Protein AF-A0A2W5T7C5-F1 (afdb_monomer)

Sequence (151 aa):
MKRMLFAAASLALSFVACKPATDLNTTCTLVKRNPDGGSPLAILERDVRNMSGQNKDFIAVGSVQCEDLICVRDANFQSDAGLDDPATGYCSRQCAQGSSCPSYDEKLDKGATALSCRPLLLSAETLAALSDEFPGVRDPYFCARSTDGGM

Solvent-accessible surface area (backbone atoms only — not comparable to full-atom values): 9065 Å² total; per-residue (Å²): 137,90,83,82,87,83,79,82,79,78,79,76,78,74,78,74,75,71,75,70,93,45,52,38,70,38,73,25,54,30,31,39,83,32,94,86,72,58,76,67,37,74,36,35,34,56,76,51,29,49,100,87,69,45,46,46,56,44,80,18,68,85,24,82,66,20,73,98,32,35,20,33,28,50,48,84,64,85,76,91,72,53,58,86,34,72,24,66,29,22,12,20,46,78,43,56,84,86,43,84,38,80,33,64,53,70,73,47,54,44,77,86,61,18,37,34,36,39,73,54,81,66,53,72,66,55,50,51,54,44,29,75,76,38,87,79,53,82,63,61,27,26,35,36,56,58,85,74,65,76,131

Mean predicted aligned error: 10.61 Å

InterPro domains:
  IPR061379 Adventurous gliding motility lipoprotein CglC [NF033754] (4-145)

Nearest PDB structures (foldseek):
  7we6-assembly1_L  TM=1.619E-01  e=4.977E+00  Pseudomonas aeruginosa

Radius of gyration: 21.0 Å; Cα contacts (8 Å, |Δi|>4): 267; chains: 1; bounding box: 28×64×77 Å

Foldseek 3Di:
DDDDDDDDPPPPPPCPPPPPQFQFLPKWFAWDQDPVRDDTHFDFLLRQADPVRFGAWDWHDDTPSGVVFIFIAHRPDDDPDDRGDGDMGGTKDADDPPDARCHPPNVCCDDQSNWDFDAGPDDPVRQVVCCVVDVPRDGRTMGGGDPPPDD

Secondary structure (DSSP, 8-state):
-----------------------TT-EEE-EE--TTSSSPEEPBHHHHB-TTS-B--EEES--GGGTTSEEEE-TT------TTSBPEEEEE-B--TT-B---SSTTTTSGGG-EEEEE----HHHHHHHHHHSTT--SSEEEEE-S----

Structure (mmCIF, N/CA/C/O backbone):
data_AF-A0A2W5T7C5-F1
#
_entry.id   AF-A0A2W5T7C5-F1
#
loop_
_atom_site.group_PDB
_atom_site.id
_atom_site.type_symbol
_atom_site.label_atom_id
_atom_site.label_alt_id
_atom_site.label_comp_id
_atom_site.label_asym_id
_atom_site.label_entity_id
_atom_site.label_seq_id
_atom_site.pdbx_PDB_ins_code
_atom_site.Cartn_x
_atom_site.Cartn_y
_atom_site.Cartn_z
_atom_site.occupancy
_atom_site.B_iso_or_equiv
_atom_site.auth_seq_id
_atom_site.auth_comp_id
_atom_site.auth_asym_id
_atom_site.auth_atom_id
_atom_site.pdbx_PDB_model_num
ATOM 1 N N . MET A 1 1 ? -13.012 -44.468 57.867 1.00 38.25 1 MET A N 1
ATOM 2 C CA . MET A 1 1 ? -12.052 -44.679 56.758 1.00 38.25 1 MET A CA 1
ATOM 3 C C . MET A 1 1 ? -12.296 -43.610 55.704 1.00 38.25 1 MET A C 1
ATOM 5 O O . MET A 1 1 ? -13.429 -43.202 55.510 1.00 38.25 1 MET A O 1
ATOM 9 N N . LYS A 1 2 ? -11.209 -43.093 55.139 1.00 44.88 2 LYS A N 1
ATOM 10 C CA . LYS A 1 2 ? -11.036 -41.787 54.485 1.00 44.88 2 LYS A CA 1
ATOM 11 C C . LYS A 1 2 ? -11.089 -41.962 52.963 1.00 44.88 2 LYS A C 1
ATOM 13 O O . LYS A 1 2 ? -10.262 -42.731 52.491 1.00 44.88 2 LYS A O 1
ATOM 18 N N . ARG A 1 3 ? -11.983 -41.294 52.214 1.00 44.84 3 ARG A N 1
ATOM 19 C CA . ARG A 1 3 ? -11.906 -41.123 50.734 1.00 44.84 3 ARG A CA 1
ATOM 20 C C . ARG A 1 3 ? -12.631 -39.824 50.344 1.00 44.84 3 ARG A C 1
ATOM 22 O O . ARG A 1 3 ? -13.846 -39.763 50.418 1.00 44.84 3 ARG A O 1
ATOM 29 N N . MET A 1 4 ? -11.906 -38.706 50.352 1.00 46.38 4 MET A N 1
ATOM 30 C CA . MET A 1 4 ? -11.261 -38.056 49.194 1.00 46.38 4 MET A CA 1
ATOM 31 C C . MET A 1 4 ? -12.249 -37.253 48.335 1.00 46.38 4 MET A C 1
ATOM 33 O O . MET A 1 4 ? -12.930 -37.799 47.474 1.00 46.38 4 MET A O 1
ATOM 37 N N . LEU A 1 5 ? -12.281 -35.937 48.588 1.00 47.69 5 LEU A N 1
ATOM 38 C CA . LEU A 1 5 ? -12.809 -34.937 47.666 1.00 47.69 5 LEU A CA 1
ATOM 39 C C . LEU A 1 5 ? -11.909 -34.901 46.422 1.00 47.69 5 LEU A C 1
ATOM 41 O O . LEU A 1 5 ? -10.725 -34.584 46.530 1.00 47.69 5 LEU A O 1
ATOM 45 N N . PHE A 1 6 ? -12.471 -35.198 45.252 1.00 46.84 6 PHE A N 1
ATOM 46 C CA . PHE A 1 6 ? -11.846 -34.875 43.973 1.00 46.84 6 PHE A CA 1
ATOM 47 C C . PHE A 1 6 ? -12.096 -33.393 43.682 1.00 46.84 6 PHE A C 1
ATOM 49 O O . PHE A 1 6 ? -13.189 -33.001 43.279 1.00 46.84 6 PHE A O 1
ATOM 56 N N . ALA A 1 7 ? -11.085 -32.561 43.928 1.00 50.25 7 ALA A N 1
ATOM 57 C CA . ALA A 1 7 ? -11.057 -31.188 43.450 1.00 50.25 7 ALA A CA 1
ATOM 58 C C . ALA A 1 7 ? -10.829 -31.210 41.930 1.00 50.25 7 ALA A C 1
ATOM 60 O O . ALA A 1 7 ? -9.734 -31.521 41.464 1.00 50.25 7 ALA A O 1
ATOM 61 N N . ALA A 1 8 ? -11.874 -30.919 41.156 1.00 55.62 8 ALA A N 1
ATOM 62 C CA . ALA A 1 8 ? -11.757 -30.672 39.726 1.00 55.62 8 ALA A CA 1
ATOM 63 C C . ALA A 1 8 ? -11.059 -29.319 39.527 1.00 55.62 8 ALA A C 1
ATOM 65 O O . ALA A 1 8 ? -11.664 -28.261 39.686 1.00 55.62 8 ALA A O 1
ATOM 66 N N . ALA A 1 9 ? -9.758 -29.356 39.240 1.00 52.22 9 ALA A N 1
ATOM 67 C CA . ALA A 1 9 ? -9.006 -28.190 38.809 1.00 52.22 9 ALA A CA 1
ATOM 68 C C . ALA A 1 9 ? -9.439 -27.840 37.379 1.00 52.22 9 ALA A C 1
ATOM 70 O O . ALA A 1 9 ? -8.969 -28.431 36.407 1.00 52.22 9 ALA A O 1
ATOM 71 N N . SER A 1 10 ? -10.380 -26.907 37.260 1.00 56.06 10 SER A N 1
ATOM 72 C CA . SER A 1 10 ? -10.760 -26.287 35.996 1.00 56.06 10 SER A CA 1
ATOM 73 C C . SER A 1 10 ? -9.544 -25.557 35.432 1.00 56.06 10 SER A C 1
ATOM 75 O O . SER A 1 10 ? -9.189 -24.473 35.895 1.00 56.06 10 SER A O 1
ATOM 77 N N . LEU A 1 11 ? -8.874 -26.175 34.461 1.00 48.16 11 LEU A N 1
ATOM 78 C CA . LEU A 1 11 ? -7.823 -25.543 33.677 1.00 48.16 11 LEU A CA 1
ATOM 79 C C . LEU A 1 11 ? -8.483 -24.420 32.864 1.00 48.16 11 LEU A C 1
ATOM 81 O O . LEU A 1 11 ? -9.082 -24.659 31.817 1.00 48.16 11 LEU A O 1
ATOM 85 N N . ALA A 1 12 ? -8.446 -23.197 33.388 1.00 51.97 12 ALA A N 1
ATOM 86 C CA . ALA A 1 12 ? -8.795 -22.015 32.623 1.00 51.97 12 ALA A CA 1
ATOM 87 C C . ALA A 1 12 ? -7.769 -21.895 31.488 1.00 51.97 12 ALA A C 1
ATOM 89 O O . ALA A 1 12 ? -6.636 -21.467 31.709 1.00 51.97 12 ALA A O 1
ATOM 90 N N . LEU A 1 13 ? -8.148 -22.321 30.280 1.00 48.75 13 LEU A N 1
ATOM 91 C CA . LEU A 1 13 ? -7.462 -21.916 29.060 1.00 48.75 13 LEU A CA 1
ATOM 92 C C . LEU A 1 13 ? -7.680 -20.409 28.923 1.00 48.75 13 LEU A C 1
ATOM 94 O O . LEU A 1 13 ? -8.640 -19.946 28.310 1.00 48.75 13 LEU A O 1
ATOM 98 N N . SER A 1 14 ? -6.798 -19.636 29.548 1.00 43.94 14 SER A N 1
ATOM 99 C CA . SER A 1 14 ? -6.598 -18.241 29.205 1.00 43.94 14 SER A CA 1
ATOM 100 C C . SER A 1 14 ? -6.175 -18.221 27.743 1.00 43.94 14 SER A C 1
ATOM 102 O O . SER A 1 14 ? -5.019 -18.494 27.423 1.00 43.94 14 SER A O 1
ATOM 104 N N . PHE A 1 15 ? -7.123 -17.946 26.848 1.00 45.38 15 PHE A N 1
ATOM 105 C CA . PHE A 1 15 ? -6.835 -17.530 25.485 1.00 45.38 15 PHE A CA 1
ATOM 106 C C . PHE A 1 15 ? -6.085 -16.199 25.579 1.00 45.38 15 PHE A C 1
ATOM 108 O O . PHE A 1 15 ? -6.670 -15.122 25.485 1.00 45.38 15 PHE A O 1
ATOM 115 N N . VAL A 1 16 ? -4.775 -16.265 25.821 1.00 46.56 16 VAL A N 1
ATOM 116 C CA . VAL A 1 16 ? -3.875 -15.185 25.445 1.00 46.56 16 VAL A CA 1
ATOM 117 C C . VAL A 1 16 ? -3.973 -15.161 23.930 1.00 46.56 16 VAL A C 1
ATOM 119 O O . VAL A 1 16 ? -3.370 -15.988 23.251 1.00 46.56 16 VAL A O 1
ATOM 122 N N . ALA A 1 17 ? -4.843 -14.299 23.406 1.00 45.78 17 ALA A N 1
ATOM 123 C CA . ALA A 1 17 ? -4.895 -14.012 21.990 1.00 45.78 17 ALA A CA 1
ATOM 124 C C . ALA A 1 17 ? -3.506 -13.487 21.617 1.00 45.78 17 ALA A C 1
ATOM 126 O O . ALA A 1 17 ? -3.187 -12.324 21.867 1.00 45.78 17 ALA A O 1
ATOM 127 N N . CYS A 1 18 ? -2.645 -14.368 21.103 1.00 51.19 18 CYS A N 1
ATOM 128 C CA . CYS A 1 18 ? -1.454 -13.952 20.388 1.00 51.19 18 CYS A CA 1
ATOM 129 C C . CYS A 1 18 ? -1.941 -12.956 19.341 1.00 51.19 18 CYS A C 1
ATOM 131 O O . CYS A 1 18 ? -2.726 -13.327 18.466 1.00 51.19 18 CYS A O 1
ATOM 133 N N . LYS A 1 19 ? -1.527 -11.689 19.460 1.00 50.88 19 LYS A N 1
ATOM 134 C CA . LYS A 1 19 ? -1.653 -10.748 18.349 1.00 50.88 19 LYS A CA 1
ATOM 135 C C . LYS A 1 19 ? -0.976 -11.446 17.166 1.00 50.88 19 LYS A C 1
ATOM 137 O O . LYS A 1 19 ? 0.196 -11.805 17.316 1.00 50.88 19 LYS A O 1
ATOM 142 N N . PRO A 1 20 ? -1.688 -11.745 16.065 1.00 54.03 20 PRO A N 1
ATOM 143 C CA . PRO A 1 20 ? -1.021 -12.295 14.899 1.00 54.03 20 PRO A CA 1
ATOM 144 C C . PRO A 1 20 ? 0.101 -11.323 14.527 1.00 54.03 20 PRO A C 1
ATOM 146 O O . PRO A 1 20 ? -0.090 -10.107 14.596 1.00 54.03 20 PRO A O 1
ATOM 149 N N . ALA A 1 21 ? 1.289 -11.844 14.227 1.00 57.09 21 ALA A N 1
ATOM 150 C CA . ALA A 1 21 ? 2.318 -11.043 13.587 1.00 57.09 21 ALA A CA 1
ATOM 151 C C . ALA A 1 21 ? 1.753 -10.688 12.210 1.00 57.09 21 ALA A C 1
ATOM 153 O O . ALA A 1 21 ? 1.722 -11.526 11.319 1.00 57.09 21 ALA A O 1
ATOM 1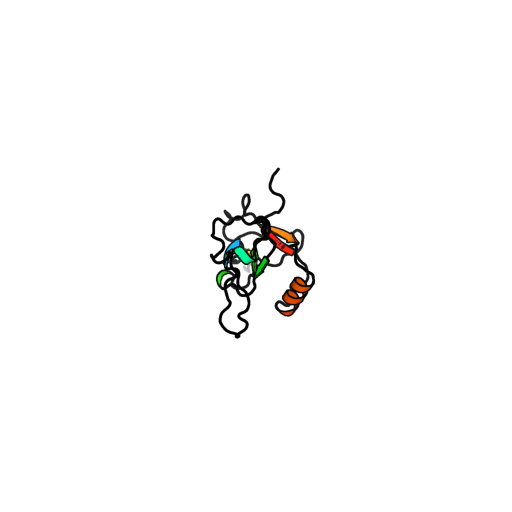54 N N . THR A 1 22 ? 1.138 -9.514 12.099 1.00 70.25 22 THR A N 1
ATOM 155 C CA . THR A 1 22 ? 0.602 -9.026 10.832 1.00 70.25 22 THR A CA 1
ATOM 156 C C . THR A 1 22 ? 1.550 -7.966 10.322 1.00 70.25 22 THR A C 1
ATOM 158 O O . THR A 1 22 ? 1.859 -7.042 11.077 1.00 70.25 22 THR A O 1
ATOM 161 N N . ASP A 1 23 ? 1.874 -7.991 9.036 1.00 81.94 23 ASP A N 1
ATOM 162 C CA . ASP A 1 23 ? 2.579 -6.880 8.389 1.00 81.94 23 ASP A CA 1
ATOM 163 C C . ASP A 1 23 ? 1.687 -5.646 8.193 1.00 81.94 23 ASP A C 1
ATOM 165 O O . ASP A 1 23 ? 2.046 -4.721 7.474 1.00 81.94 23 ASP A O 1
ATOM 169 N N . LEU A 1 24 ? 0.507 -5.604 8.823 1.00 88.25 24 LEU A N 1
ATOM 170 C CA . LEU A 1 24 ? -0.449 -4.520 8.680 1.00 88.25 24 LEU A CA 1
ATOM 171 C C . LEU A 1 24 ? 0.201 -3.174 9.020 1.00 88.25 24 LEU A C 1
ATOM 173 O O . LEU A 1 24 ? 0.793 -3.009 10.089 1.00 88.25 24 LEU A O 1
ATOM 177 N N . ASN A 1 25 ? 0.022 -2.215 8.109 1.00 89.38 25 ASN A N 1
ATOM 178 C CA . ASN A 1 25 ? 0.586 -0.863 8.137 1.00 89.38 25 ASN A CA 1
ATOM 179 C C . ASN A 1 25 ? 2.105 -0.768 7.882 1.00 89.38 25 ASN A C 1
ATOM 181 O O . ASN A 1 25 ? 2.657 0.332 7.888 1.00 89.38 25 ASN A O 1
ATOM 185 N N . THR A 1 26 ? 2.788 -1.880 7.602 1.00 89.06 26 THR A N 1
ATOM 186 C CA . THR A 1 26 ? 4.193 -1.875 7.167 1.00 89.06 26 THR A CA 1
ATOM 187 C C . THR A 1 26 ? 4.309 -1.345 5.740 1.00 89.06 26 THR A C 1
ATOM 189 O O . THR A 1 26 ? 3.464 -1.633 4.896 1.00 89.06 26 THR A O 1
ATOM 192 N N . THR A 1 27 ? 5.361 -0.579 5.445 1.00 91.31 27 THR A N 1
ATOM 193 C CA . THR A 1 27 ? 5.616 -0.044 4.099 1.00 91.31 27 THR A CA 1
ATOM 194 C C . THR A 1 27 ? 5.842 -1.155 3.073 1.00 91.31 27 THR A C 1
ATOM 196 O O . THR A 1 27 ? 6.620 -2.080 3.300 1.00 91.31 27 THR A O 1
ATOM 199 N N . CYS A 1 28 ? 5.235 -1.008 1.899 1.00 92.94 28 CYS A N 1
ATOM 200 C CA . CYS A 1 28 ? 5.350 -1.949 0.786 1.00 92.94 28 CYS A CA 1
ATOM 201 C C . CYS A 1 28 ? 5.564 -1.226 -0.548 1.00 92.94 28 CYS A C 1
ATOM 203 O O . CYS A 1 28 ? 5.284 -0.032 -0.667 1.00 92.94 28 CYS A O 1
ATOM 205 N N . THR A 1 29 ? 6.074 -1.934 -1.557 1.00 94.19 29 THR A N 1
ATOM 206 C CA . THR A 1 29 ? 6.251 -1.388 -2.912 1.00 94.19 29 THR A CA 1
ATOM 207 C C . THR A 1 29 ? 5.053 -1.767 -3.766 1.00 94.19 29 THR A C 1
ATOM 209 O O . THR A 1 29 ? 4.705 -2.941 -3.870 1.00 94.19 29 THR A O 1
ATOM 212 N N . LEU A 1 30 ? 4.441 -0.787 -4.425 1.00 92.44 30 LEU A N 1
ATOM 213 C CA . LEU A 1 30 ? 3.370 -1.058 -5.372 1.00 92.44 30 LEU A CA 1
ATOM 214 C C . LEU A 1 30 ? 3.951 -1.743 -6.610 1.00 92.44 30 LEU A C 1
ATOM 216 O O . LEU A 1 30 ? 4.887 -1.242 -7.236 1.00 92.44 30 LEU A O 1
ATOM 220 N N . VAL A 1 31 ? 3.379 -2.887 -6.969 1.00 92.06 31 VAL A N 1
ATOM 221 C CA . VAL A 1 31 ? 3.808 -3.690 -8.114 1.00 92.06 31 VAL A CA 1
ATOM 222 C C . VAL A 1 31 ? 2.643 -3.988 -9.048 1.00 92.06 31 VAL A C 1
ATOM 224 O O . VAL A 1 31 ? 1.483 -4.026 -8.643 1.00 92.06 31 VAL A O 1
ATOM 227 N N . LYS A 1 32 ? 2.964 -4.207 -10.320 1.00 88.12 32 LYS A N 1
ATOM 228 C CA . LYS A 1 32 ? 2.048 -4.688 -11.353 1.00 88.12 32 LYS A CA 1
ATOM 229 C C . LYS A 1 32 ? 2.557 -5.996 -11.931 1.00 88.12 32 LYS A C 1
ATOM 231 O O . LYS A 1 32 ? 3.758 -6.282 -11.925 1.00 88.12 32 LYS A O 1
ATOM 236 N N . ARG A 1 33 ? 1.629 -6.774 -12.484 1.00 84.69 33 ARG A N 1
ATOM 237 C CA . ARG A 1 33 ? 1.961 -8.002 -13.200 1.00 84.69 33 ARG A CA 1
ATOM 238 C C . ARG A 1 33 ? 2.931 -7.699 -14.337 1.00 84.69 33 ARG A C 1
ATOM 240 O O . ARG A 1 33 ? 2.740 -6.748 -15.095 1.00 84.69 33 ARG A O 1
ATOM 247 N N . ASN A 1 34 ? 3.953 -8.532 -14.460 1.00 85.75 34 ASN A N 1
ATOM 248 C CA . ASN A 1 34 ? 4.836 -8.499 -15.609 1.00 85.75 34 ASN A CA 1
ATOM 249 C C . ASN A 1 34 ? 4.123 -9.155 -16.807 1.00 85.75 34 ASN A C 1
ATOM 251 O O . ASN A 1 34 ? 3.726 -10.318 -16.686 1.00 85.75 34 ASN A O 1
ATOM 255 N N . PRO A 1 35 ? 3.925 -8.444 -17.934 1.00 83.94 35 PRO A N 1
ATOM 256 C CA . PRO A 1 35 ? 3.238 -8.997 -19.103 1.00 83.94 35 PRO A CA 1
ATOM 257 C C . PRO A 1 35 ? 3.948 -10.227 -19.683 1.00 83.94 35 PRO A C 1
ATOM 259 O O . PRO A 1 35 ? 3.287 -11.095 -20.244 1.00 83.94 35 PRO A O 1
ATOM 262 N N . ASP A 1 36 ? 5.260 -10.348 -19.469 1.00 89.38 36 ASP A N 1
ATOM 263 C CA . ASP A 1 36 ? 6.069 -11.472 -19.946 1.00 89.38 36 ASP A CA 1
ATOM 264 C C . ASP A 1 36 ? 6.050 -12.676 -18.981 1.00 89.38 36 ASP A C 1
ATOM 266 O O . ASP A 1 36 ? 6.765 -13.657 -19.179 1.00 89.38 36 ASP A O 1
ATOM 270 N N . GLY A 1 37 ? 5.258 -12.612 -17.902 1.00 82.06 37 GLY A N 1
ATOM 271 C CA . GLY A 1 37 ? 5.137 -13.681 -16.904 1.00 82.06 37 GLY A CA 1
ATOM 272 C C . GLY A 1 37 ? 6.309 -13.787 -15.918 1.00 82.06 37 GLY A C 1
ATOM 273 O O . GLY A 1 37 ? 6.351 -14.729 -15.130 1.00 82.06 37 GLY A O 1
ATOM 274 N N . GLY A 1 38 ? 7.252 -12.839 -15.948 1.00 84.38 38 GLY A N 1
ATOM 275 C CA . GLY A 1 38 ? 8.381 -12.758 -15.015 1.00 84.38 38 GLY A CA 1
ATOM 276 C C . GLY A 1 38 ? 8.039 -12.124 -13.659 1.00 84.38 38 GLY A C 1
ATOM 277 O O . GLY A 1 38 ? 6.873 -11.957 -13.299 1.00 84.38 38 GLY A O 1
ATOM 278 N N . SER A 1 39 ? 9.074 -11.729 -12.908 1.00 86.06 39 SER A N 1
ATOM 279 C CA . SER A 1 39 ? 8.922 -11.058 -11.607 1.00 86.06 39 SER A CA 1
ATOM 280 C C . SER A 1 39 ? 8.058 -9.792 -11.708 1.00 86.06 39 SER A C 1
ATOM 282 O O . SER A 1 39 ? 8.211 -9.065 -12.698 1.00 86.06 39 SER A O 1
ATOM 284 N N . PRO A 1 40 ? 7.203 -9.496 -10.704 1.00 87.88 40 PRO A N 1
ATOM 285 C CA . PRO A 1 40 ? 6.391 -8.282 -10.672 1.00 87.88 40 PRO A CA 1
ATOM 286 C C . PRO A 1 40 ? 7.221 -7.017 -10.908 1.00 87.88 40 PRO A C 1
ATOM 288 O O . PRO A 1 40 ? 8.347 -6.892 -10.425 1.00 87.88 40 PRO A O 1
ATOM 291 N N . LEU A 1 41 ? 6.656 -6.075 -11.660 1.00 91.62 41 LEU A N 1
ATOM 292 C CA . LEU A 1 41 ? 7.307 -4.810 -11.991 1.00 91.62 41 LEU A CA 1
ATOM 293 C C . LEU A 1 41 ? 6.863 -3.736 -11.006 1.00 91.62 41 LEU A C 1
ATOM 295 O O . LEU A 1 41 ? 5.671 -3.623 -10.727 1.00 91.62 41 LEU A O 1
ATOM 299 N N . ALA A 1 42 ? 7.793 -2.912 -10.527 1.00 92.94 42 ALA A N 1
ATOM 300 C CA . ALA A 1 42 ? 7.444 -1.760 -9.707 1.00 92.94 42 ALA A CA 1
ATOM 301 C C . ALA A 1 42 ? 6.570 -0.772 -10.494 1.00 92.94 42 ALA A C 1
ATOM 303 O O . ALA A 1 42 ? 6.794 -0.506 -11.679 1.00 92.94 42 ALA A O 1
ATOM 304 N N . ILE A 1 43 ? 5.564 -0.234 -9.816 1.00 92.44 43 ILE A N 1
ATOM 305 C CA . ILE A 1 43 ? 4.785 0.910 -10.280 1.00 92.44 43 ILE A CA 1
ATOM 306 C C . ILE A 1 43 ? 5.546 2.167 -9.869 1.00 92.44 43 ILE A C 1
ATOM 308 O O . ILE A 1 43 ? 6.086 2.218 -8.767 1.00 92.44 43 ILE A O 1
ATOM 312 N N . LEU A 1 44 ? 5.613 3.167 -10.745 1.00 93.19 44 LEU A N 1
ATOM 313 C CA . LEU A 1 44 ? 6.348 4.401 -10.469 1.00 93.19 44 LEU A CA 1
ATOM 314 C C . LEU A 1 44 ? 5.444 5.453 -9.821 1.00 93.19 44 LEU A C 1
ATOM 316 O O . LEU A 1 44 ? 4.228 5.453 -10.022 1.00 93.19 44 LEU A O 1
ATOM 320 N N . GLU A 1 45 ? 6.029 6.398 -9.083 1.00 91.88 45 GLU A N 1
ATOM 321 C CA . GLU A 1 45 ? 5.285 7.509 -8.465 1.00 91.88 45 GLU A CA 1
ATOM 322 C C . GLU A 1 45 ? 4.474 8.321 -9.493 1.00 91.88 45 GLU A C 1
ATOM 324 O O . GLU A 1 45 ? 3.354 8.749 -9.205 1.00 91.88 45 GLU A O 1
ATOM 329 N N . ARG A 1 46 ? 4.976 8.468 -10.727 1.00 89.62 46 ARG A N 1
ATOM 330 C CA . ARG A 1 46 ? 4.236 9.093 -11.841 1.00 89.62 46 ARG A CA 1
ATOM 331 C C . ARG A 1 46 ? 2.942 8.373 -12.241 1.00 89.62 46 ARG A C 1
ATOM 333 O O . ARG A 1 46 ? 2.058 9.021 -12.790 1.00 89.62 46 ARG A O 1
ATOM 340 N N . ASP A 1 47 ? 2.828 7.071 -11.985 1.00 88.44 47 ASP A N 1
ATOM 341 C CA . ASP A 1 47 ? 1.679 6.257 -12.406 1.00 88.44 47 ASP A CA 1
ATOM 342 C C . ASP A 1 47 ? 0.538 6.290 -11.372 1.00 88.44 47 ASP A C 1
ATOM 344 O O . ASP A 1 47 ? -0.623 6.051 -11.707 1.00 88.44 47 ASP A O 1
ATOM 348 N N . VAL A 1 48 ? 0.858 6.597 -10.109 1.00 87.06 48 VAL A N 1
ATOM 349 C CA . VAL A 1 48 ? -0.105 6.631 -8.989 1.00 87.06 48 VAL A CA 1
ATOM 350 C C . VAL A 1 48 ? -0.566 8.044 -8.629 1.00 87.06 48 VAL A C 1
ATOM 352 O O . VAL A 1 48 ? -1.513 8.213 -7.856 1.00 87.06 48 VAL A O 1
ATOM 355 N N . ARG A 1 49 ? 0.076 9.065 -9.206 1.00 84.06 49 ARG A N 1
ATOM 356 C CA . ARG A 1 49 ? -0.300 10.476 -9.078 1.00 84.06 49 ARG A CA 1
ATOM 357 C C . ARG A 1 49 ? -1.020 10.935 -10.345 1.00 84.06 49 ARG A C 1
ATOM 359 O O . ARG A 1 49 ? -0.643 10.582 -11.458 1.00 84.06 49 ARG A O 1
ATOM 366 N N . ASN A 1 50 ? -2.075 11.732 -10.199 1.00 74.31 50 ASN A N 1
ATOM 367 C CA . ASN A 1 50 ? -2.698 12.388 -11.350 1.00 74.31 50 ASN A CA 1
ATOM 368 C C . ASN A 1 50 ? -1.835 13.570 -11.850 1.00 74.31 50 ASN A C 1
ATOM 370 O O . ASN A 1 50 ? -0.849 13.949 -11.221 1.00 74.31 50 ASN A O 1
ATOM 374 N N . MET A 1 51 ? -2.225 14.195 -12.968 1.00 69.19 51 MET A N 1
ATOM 375 C CA . MET A 1 51 ? -1.505 15.351 -13.539 1.00 69.19 51 MET A CA 1
ATOM 376 C C . MET A 1 51 ? -1.416 16.563 -12.592 1.00 69.19 51 MET A C 1
ATOM 378 O O . MET A 1 51 ? -0.577 17.435 -12.791 1.00 69.19 51 MET A O 1
ATOM 382 N N . SER A 1 52 ? -2.267 16.619 -11.565 1.00 72.81 52 SER A N 1
ATOM 383 C CA . SER A 1 52 ? -2.268 17.642 -10.514 1.00 72.81 52 SER A CA 1
ATOM 384 C C . SER A 1 52 ? -1.476 17.220 -9.267 1.00 72.81 52 SER A C 1
ATOM 386 O O . SER A 1 52 ? -1.529 17.908 -8.252 1.00 72.81 52 SER A O 1
ATOM 388 N N . GLY A 1 53 ? -0.760 16.091 -9.319 1.00 71.31 53 GLY A N 1
ATOM 389 C CA . GLY A 1 53 ? 0.049 15.563 -8.220 1.00 71.31 53 GLY A CA 1
ATOM 390 C C . GLY A 1 53 ? -0.746 14.898 -7.093 1.00 71.31 53 GLY A C 1
ATOM 391 O O . GLY A 1 53 ? -0.158 14.550 -6.074 1.00 71.31 53 GLY A O 1
ATOM 392 N N . GLN A 1 54 ? -2.059 14.711 -7.248 1.00 76.19 54 GLN A N 1
ATOM 393 C CA . GLN A 1 54 ? -2.903 14.087 -6.227 1.00 76.19 54 GLN A CA 1
ATOM 394 C C . GLN A 1 54 ? -2.832 12.563 -6.336 1.00 76.19 54 GLN A C 1
ATOM 396 O O . GLN A 1 54 ? -2.860 12.019 -7.445 1.00 76.19 54 GLN A O 1
ATOM 401 N N . ASN A 1 55 ? -2.783 11.874 -5.195 1.00 79.94 55 ASN A N 1
ATOM 402 C CA . ASN A 1 55 ? -2.844 10.417 -5.179 1.00 79.94 55 ASN A CA 1
ATOM 403 C C . ASN A 1 55 ? -4.260 9.919 -5.496 1.00 79.94 55 ASN A C 1
ATOM 405 O O . ASN A 1 55 ? -5.258 10.623 -5.318 1.00 79.94 55 ASN A O 1
ATOM 409 N N . LYS A 1 56 ? -4.332 8.663 -5.925 1.00 76.81 56 LYS A N 1
ATOM 410 C CA . LYS A 1 56 ? -5.564 7.875 -6.001 1.00 76.81 56 LYS A CA 1
ATOM 411 C C . LYS A 1 56 ? -5.451 6.682 -5.059 1.00 76.81 56 LYS A C 1
ATOM 413 O O . LYS A 1 56 ? -4.340 6.274 -4.728 1.00 76.81 56 LYS A O 1
ATOM 418 N N . ASP A 1 57 ? -6.593 6.113 -4.684 1.00 83.44 57 ASP A N 1
ATOM 419 C CA . ASP A 1 57 ? -6.604 4.816 -4.016 1.00 83.44 57 ASP A CA 1
ATOM 420 C C . ASP A 1 57 ? -6.081 3.754 -5.000 1.00 83.44 57 ASP A C 1
ATOM 422 O O . ASP A 1 57 ? -6.608 3.589 -6.103 1.00 83.44 57 ASP A O 1
ATOM 426 N N . PHE A 1 58 ? -5.009 3.070 -4.614 1.00 86.44 58 PHE A N 1
ATOM 427 C CA . PHE A 1 58 ? -4.332 2.050 -5.400 1.00 86.44 58 PHE A CA 1
ATOM 428 C C . PHE A 1 58 ? -4.199 0.771 -4.578 1.00 86.44 58 PHE A C 1
ATOM 430 O O . PHE A 1 58 ? -3.856 0.817 -3.396 1.00 86.44 58 PHE A O 1
ATOM 437 N N . ILE A 1 59 ? -4.436 -0.370 -5.223 1.00 86.62 59 ILE A N 1
ATOM 438 C CA . ILE A 1 59 ? -4.200 -1.694 -4.651 1.00 86.62 59 ILE A CA 1
ATOM 439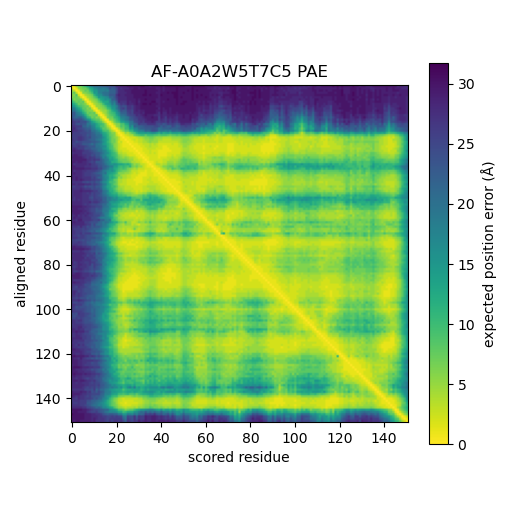 C C . ILE A 1 59 ? -3.230 -2.433 -5.558 1.00 86.62 59 ILE A C 1
ATOM 441 O O . ILE A 1 59 ? -3.481 -2.581 -6.753 1.00 86.62 59 ILE A O 1
ATOM 445 N N . ALA A 1 60 ? -2.131 -2.897 -4.978 1.00 86.44 60 ALA A N 1
ATOM 446 C CA . ALA A 1 60 ? -1.191 -3.793 -5.619 1.00 86.44 60 ALA A CA 1
ATOM 447 C C . ALA A 1 60 ? -1.200 -5.151 -4.918 1.00 86.44 60 ALA A C 1
ATOM 449 O O . ALA A 1 60 ? -1.086 -5.263 -3.693 1.00 86.44 60 ALA A O 1
ATOM 450 N N . VAL A 1 61 ? -1.300 -6.183 -5.742 1.00 82.38 61 VAL A N 1
ATOM 451 C CA . VAL A 1 61 ? -1.242 -7.583 -5.342 1.00 82.38 61 VAL A CA 1
ATOM 452 C C . VAL A 1 61 ? 0.164 -8.120 -5.613 1.00 82.38 61 VAL A C 1
ATOM 454 O O . VAL A 1 61 ? 0.783 -7.760 -6.614 1.00 82.38 61 VAL A O 1
ATOM 457 N N . GLY A 1 62 ? 0.669 -8.994 -4.738 1.00 75.06 62 GLY A N 1
ATOM 458 C CA . GLY A 1 62 ? 1.954 -9.673 -4.945 1.00 75.06 62 GLY A CA 1
ATOM 459 C C . GLY A 1 62 ? 3.175 -8.869 -4.492 1.00 75.06 62 GLY A C 1
ATOM 460 O O . GLY A 1 62 ? 4.297 -9.161 -4.907 1.00 75.06 62 GLY A O 1
ATOM 461 N N . SER A 1 63 ? 2.973 -7.857 -3.645 1.00 80.62 63 SER A N 1
ATOM 462 C CA . SER A 1 63 ? 4.069 -7.178 -2.956 1.00 80.62 63 SER A CA 1
ATOM 463 C C . SER A 1 63 ? 4.705 -8.141 -1.957 1.00 80.62 63 SER A C 1
ATOM 465 O O . SER A 1 63 ? 4.054 -8.576 -1.013 1.00 80.62 63 SER A O 1
ATOM 467 N N . VAL A 1 64 ? 5.992 -8.440 -2.133 1.00 82.44 64 VAL A N 1
ATOM 468 C CA . VAL A 1 64 ? 6.719 -9.397 -1.278 1.00 82.44 64 VAL A CA 1
ATOM 469 C C . VAL A 1 64 ? 6.785 -8.971 0.191 1.00 82.44 64 VAL A C 1
ATOM 471 O O . VAL A 1 64 ? 6.942 -9.816 1.059 1.00 82.44 64 VAL A O 1
ATOM 474 N N . GLN A 1 65 ? 6.657 -7.670 0.470 1.00 84.88 65 GLN A N 1
ATOM 475 C CA . GLN A 1 65 ? 6.664 -7.118 1.828 1.00 84.88 65 GLN A CA 1
ATOM 476 C C . GLN A 1 65 ? 5.376 -7.383 2.612 1.00 84.88 65 GLN A C 1
ATOM 478 O O . GLN A 1 65 ? 5.363 -7.150 3.813 1.00 84.88 65 GLN A O 1
ATOM 483 N N . CYS A 1 66 ? 4.298 -7.785 1.937 1.00 82.94 66 CYS A N 1
ATOM 484 C CA . CYS A 1 66 ? 2.992 -7.918 2.562 1.00 82.94 66 CYS A CA 1
ATOM 485 C C . CYS A 1 66 ? 2.599 -9.363 2.872 1.00 82.94 66 CYS A C 1
ATOM 487 O O . CYS A 1 66 ? 1.527 -9.541 3.426 1.00 82.94 66 CYS A O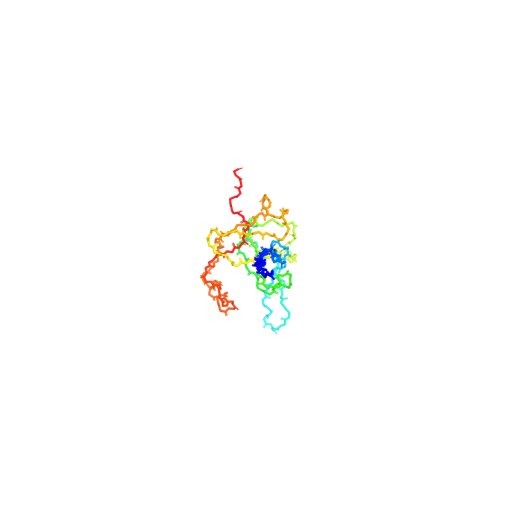 1
ATOM 489 N N . GLU A 1 67 ? 3.425 -10.367 2.555 1.00 80.31 67 GLU A N 1
ATOM 490 C CA . GLU A 1 67 ? 3.103 -11.798 2.719 1.00 80.31 67 GLU A CA 1
ATOM 491 C C . GLU A 1 67 ? 1.659 -12.132 2.275 1.00 80.31 67 GLU A C 1
ATOM 493 O O . GLU A 1 67 ? 1.379 -12.144 1.076 1.00 80.31 67 GLU A O 1
ATOM 498 N N . ASP A 1 68 ? 0.742 -12.342 3.229 1.00 75.44 68 ASP A N 1
ATOM 499 C CA . ASP A 1 68 ? -0.680 -12.669 3.016 1.00 75.44 68 ASP A CA 1
ATOM 500 C C . ASP A 1 68 ? -1.610 -11.433 2.909 1.00 75.44 68 ASP A C 1
ATOM 502 O O . ASP A 1 68 ? -2.840 -11.544 2.886 1.00 75.44 68 ASP A O 1
ATOM 506 N N . LEU A 1 69 ? -1.038 -10.231 2.888 1.00 85.50 69 LEU A N 1
ATOM 507 C CA . LEU A 1 69 ? -1.708 -8.934 2.814 1.00 85.50 69 LEU A CA 1
ATOM 508 C C . LEU A 1 69 ? -1.563 -8.309 1.419 1.00 85.50 69 LEU A C 1
ATOM 510 O O . LEU A 1 69 ? -0.716 -8.680 0.607 1.00 85.50 69 LEU A O 1
ATOM 514 N N . ILE A 1 70 ? -2.380 -7.294 1.147 1.00 88.12 70 ILE A N 1
ATOM 515 C CA . ILE A 1 70 ? -2.291 -6.494 -0.080 1.00 88.12 70 ILE A CA 1
ATOM 516 C C . ILE A 1 70 ? -1.550 -5.186 0.186 1.00 88.12 70 ILE A C 1
ATOM 518 O O . ILE A 1 70 ? -1.637 -4.631 1.279 1.00 88.12 70 ILE A O 1
ATOM 522 N N . CYS A 1 71 ? -0.861 -4.647 -0.817 1.00 92.19 71 CYS A N 1
ATOM 523 C CA . CYS A 1 71 ? -0.228 -3.338 -0.704 1.00 92.19 71 CYS A CA 1
ATOM 524 C C . CYS A 1 71 ? -1.221 -2.253 -1.136 1.00 92.19 71 CYS A C 1
ATOM 526 O O . CYS A 1 71 ? -1.638 -2.211 -2.293 1.00 92.19 71 CYS A O 1
ATOM 528 N N . VAL A 1 72 ? -1.620 -1.383 -0.208 1.00 91.81 72 VAL A N 1
ATOM 529 C CA . VAL A 1 72 ? -2.574 -0.292 -0.447 1.00 91.81 72 VAL A CA 1
ATOM 530 C C . VAL A 1 72 ? -1.850 1.042 -0.397 1.00 91.81 72 VAL A C 1
ATOM 532 O O . VAL A 1 72 ? -1.016 1.290 0.470 1.00 91.81 72 VAL A O 1
ATOM 535 N N . ARG A 1 73 ? -2.218 1.946 -1.297 1.00 91.00 73 A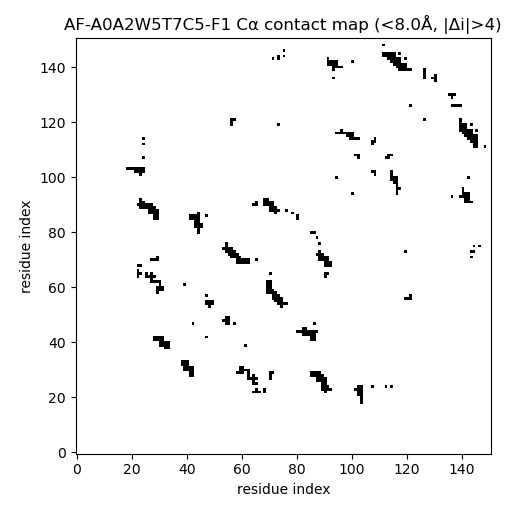RG A N 1
ATOM 536 C CA . ARG A 1 73 ? -1.890 3.366 -1.190 1.00 91.00 73 ARG A CA 1
ATOM 537 C C . ARG A 1 73 ? -3.179 4.153 -1.278 1.00 91.00 73 ARG A C 1
ATOM 539 O O . ARG A 1 73 ? -3.896 4.026 -2.260 1.00 91.00 73 ARG A O 1
ATOM 546 N N . ASP A 1 74 ? -3.482 4.941 -0.259 1.00 88.00 74 ASP A N 1
ATOM 547 C CA . ASP A 1 74 ? -4.674 5.783 -0.271 1.00 88.00 74 ASP A CA 1
ATOM 548 C C . ASP A 1 74 ? -4.427 7.177 -0.867 1.00 88.00 74 ASP A C 1
ATOM 550 O O . ASP A 1 74 ? -3.289 7.631 -1.016 1.00 88.00 74 ASP A O 1
ATOM 554 N N . ALA A 1 75 ? -5.518 7.881 -1.170 1.00 83.38 75 ALA A N 1
ATOM 555 C CA . ALA A 1 75 ? -5.502 9.248 -1.684 1.00 83.38 75 ALA A CA 1
ATOM 556 C C . ALA A 1 75 ? -4.754 10.268 -0.787 1.00 83.38 75 ALA A C 1
ATOM 558 O O . ALA A 1 75 ? -4.229 11.265 -1.291 1.00 83.38 75 ALA A O 1
ATOM 559 N N . ASN A 1 76 ? -4.650 10.014 0.521 1.00 81.44 76 ASN A N 1
ATOM 560 C CA . ASN A 1 76 ? -3.978 10.883 1.491 1.00 81.44 76 ASN A CA 1
ATOM 561 C C . ASN A 1 76 ? -2.509 10.498 1.729 1.00 81.44 76 ASN A C 1
ATOM 563 O O . ASN A 1 76 ? -1.835 11.118 2.556 1.00 81.44 76 ASN A O 1
ATOM 567 N N . PHE A 1 77 ? -1.988 9.492 1.023 1.00 85.81 77 PHE A N 1
ATOM 568 C CA . PHE A 1 77 ? -0.622 9.024 1.210 1.00 85.81 77 PHE A CA 1
ATOM 569 C C . PHE A 1 77 ? 0.398 10.115 0.863 1.00 85.81 77 PHE A C 1
ATOM 571 O O . PHE A 1 77 ? 0.430 10.637 -0.249 1.00 85.81 77 PHE A O 1
ATOM 578 N N . GLN A 1 78 ? 1.278 10.450 1.801 1.00 83.31 78 GLN A N 1
ATOM 579 C CA . GLN A 1 78 ? 2.357 11.406 1.564 1.00 83.31 78 GLN A CA 1
ATOM 580 C C . GLN A 1 78 ? 3.640 10.663 1.185 1.00 83.31 78 GLN A C 1
ATOM 582 O O . GLN A 1 78 ? 4.018 9.706 1.856 1.00 83.31 78 GLN A O 1
ATOM 587 N N . SER A 1 79 ? 4.289 11.110 0.109 1.00 84.38 79 SER A N 1
ATOM 588 C CA . SER A 1 79 ? 5.557 10.578 -0.394 1.00 84.38 79 SER A CA 1
ATOM 589 C C . SER A 1 79 ? 6.444 11.739 -0.836 1.00 84.38 79 SER A C 1
ATOM 591 O O . SER A 1 79 ? 5.990 12.623 -1.567 1.00 84.38 79 SER A O 1
ATOM 593 N N . ASP A 1 80 ? 7.696 11.735 -0.394 1.00 87.06 80 ASP A N 1
ATOM 594 C CA . ASP A 1 80 ? 8.765 12.645 -0.814 1.00 87.06 80 ASP A CA 1
ATOM 595 C C . ASP A 1 80 ? 9.586 12.091 -1.993 1.00 87.06 80 ASP A C 1
ATOM 597 O O . ASP A 1 80 ? 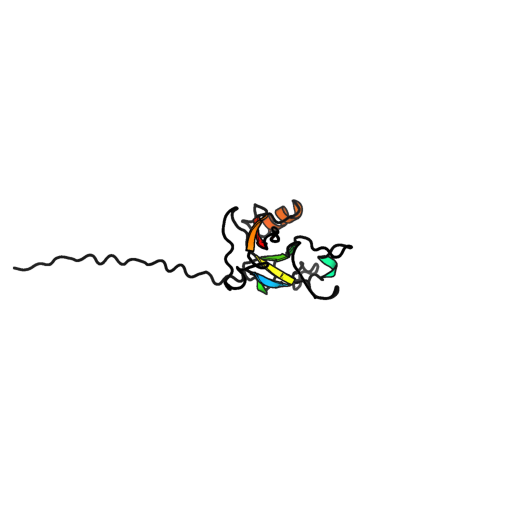10.464 12.780 -2.511 1.00 87.06 80 ASP A O 1
ATOM 601 N N . ALA A 1 81 ? 9.265 10.878 -2.456 1.00 88.62 81 ALA A N 1
ATOM 602 C CA . ALA A 1 81 ? 9.922 10.236 -3.584 1.00 88.62 81 ALA A CA 1
ATOM 603 C C . ALA A 1 81 ? 9.677 10.988 -4.908 1.00 88.62 81 ALA A C 1
ATOM 605 O O . ALA A 1 81 ? 8.609 11.582 -5.140 1.00 88.62 81 ALA A O 1
ATOM 606 N N . GLY A 1 82 ? 10.684 10.948 -5.782 1.00 89.31 82 GLY A N 1
ATOM 607 C CA . GLY A 1 82 ? 10.661 11.510 -7.126 1.00 89.31 82 GLY A CA 1
ATOM 608 C C . GLY A 1 82 ? 9.756 10.723 -8.075 1.00 89.31 82 GLY A C 1
ATOM 609 O O . GLY A 1 82 ? 9.406 9.574 -7.835 1.00 89.31 82 GLY A O 1
ATOM 610 N N . LEU A 1 83 ? 9.368 11.341 -9.195 1.00 89.50 83 LEU A N 1
ATOM 611 C CA . LEU A 1 83 ? 8.406 10.756 -10.146 1.00 89.50 83 LEU A CA 1
ATOM 612 C C . LEU A 1 83 ? 8.879 9.449 -10.807 1.00 89.50 83 LEU A C 1
ATOM 614 O O . LEU A 1 83 ? 8.045 8.682 -11.291 1.00 89.50 83 LEU A O 1
ATOM 618 N N . ASP A 1 84 ? 10.190 9.223 -10.850 1.00 92.25 84 ASP A N 1
ATOM 619 C CA . ASP A 1 84 ? 10.824 8.029 -11.419 1.00 92.25 84 ASP A CA 1
ATOM 620 C C . ASP A 1 84 ? 11.179 6.973 -10.368 1.00 92.25 84 ASP A C 1
ATOM 622 O O . ASP A 1 84 ? 11.684 5.905 -10.716 1.00 92.25 84 ASP A O 1
ATOM 626 N N . ASP A 1 85 ? 10.880 7.245 -9.098 1.00 94.31 85 ASP A N 1
ATOM 627 C CA . ASP A 1 85 ? 11.101 6.297 -8.018 1.00 94.31 85 ASP A CA 1
ATOM 628 C C . ASP A 1 85 ? 9.938 5.289 -7.924 1.00 94.31 85 ASP A C 1
ATOM 630 O O . ASP A 1 85 ? 8.795 5.600 -8.297 1.00 94.31 85 ASP A O 1
ATOM 634 N N . PRO A 1 86 ? 10.196 4.072 -7.405 1.00 94.44 86 PRO A N 1
ATOM 635 C CA . PRO A 1 86 ? 9.147 3.112 -7.095 1.00 94.44 86 PRO A CA 1
ATOM 636 C C . PRO A 1 86 ? 8.121 3.695 -6.121 1.00 94.44 86 PRO A C 1
ATOM 638 O O . PRO A 1 86 ? 8.463 4.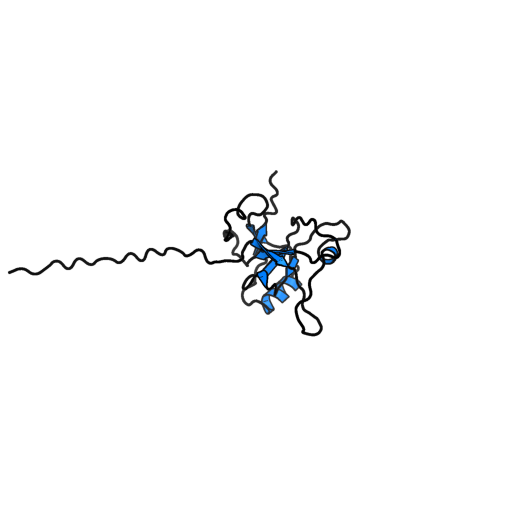152 -5.030 1.00 94.44 86 PRO A O 1
ATOM 641 N N . ALA A 1 87 ? 6.847 3.620 -6.491 1.00 93.88 87 ALA A N 1
ATOM 642 C CA . ALA A 1 87 ? 5.756 4.023 -5.628 1.00 93.88 87 ALA A CA 1
ATOM 643 C C . ALA A 1 87 ? 5.611 3.053 -4.454 1.00 93.88 87 ALA A C 1
ATOM 645 O O . ALA A 1 87 ? 5.653 1.828 -4.607 1.00 93.88 87 ALA A O 1
ATOM 646 N N . THR A 1 88 ? 5.389 3.615 -3.273 1.00 94.62 88 THR A N 1
ATOM 647 C CA . THR A 1 88 ? 5.176 2.851 -2.043 1.00 94.62 88 THR A CA 1
ATOM 648 C C . THR A 1 88 ? 3.749 2.988 -1.527 1.00 94.62 88 THR A C 1
ATOM 650 O O . THR A 1 88 ? 3.010 3.904 -1.893 1.00 94.62 88 THR A O 1
ATOM 653 N N . GLY A 1 89 ? 3.360 2.041 -0.686 1.00 93.25 89 GLY A N 1
ATOM 654 C CA . GLY A 1 89 ? 2.113 2.026 0.061 1.00 93.25 89 GLY A CA 1
ATOM 655 C C . GLY A 1 89 ? 2.347 1.409 1.434 1.00 93.25 89 GLY A C 1
ATOM 656 O O . GLY A 1 89 ? 3.468 1.414 1.948 1.00 93.25 89 GLY A O 1
ATOM 657 N N . TYR A 1 90 ? 1.296 0.851 2.013 1.00 92.62 90 TYR A N 1
ATOM 658 C CA . TYR A 1 90 ? 1.357 0.077 3.244 1.00 92.62 90 TYR A CA 1
ATOM 659 C C . TYR A 1 90 ? 0.514 -1.193 3.132 1.00 92.62 90 TYR A C 1
ATOM 661 O O . TYR A 1 90 ? -0.485 -1.240 2.408 1.00 92.62 90 TYR A O 1
ATOM 669 N N . CYS A 1 91 ? 0.914 -2.239 3.846 1.00 91.88 91 CYS A N 1
ATOM 670 C CA . CYS A 1 91 ? 0.194 -3.498 3.821 1.00 91.88 91 CYS A CA 1
ATOM 671 C C . CYS A 1 91 ? -1.153 -3.364 4.533 1.00 91.88 91 CYS A C 1
ATOM 673 O O . CYS A 1 91 ? -1.273 -2.784 5.616 1.00 91.88 91 CYS A O 1
ATOM 675 N N . SER A 1 92 ? -2.177 -3.916 3.903 1.00 91.38 92 SER A N 1
ATOM 676 C CA . SER A 1 92 ? -3.573 -3.809 4.290 1.00 91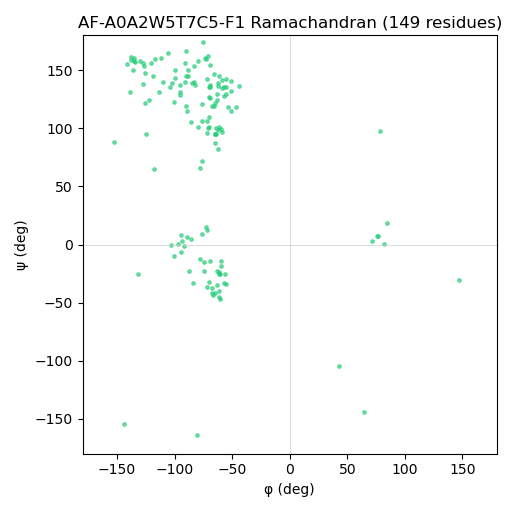.38 92 SER A CA 1
ATOM 677 C C . SER A 1 92 ? -4.267 -5.156 4.137 1.00 91.38 92 SER A C 1
ATOM 679 O O . SER A 1 92 ? -3.822 -6.041 3.409 1.00 91.38 92 SER A O 1
ATOM 681 N N . ARG A 1 93 ? -5.405 -5.302 4.806 1.00 88.50 93 ARG A N 1
ATOM 682 C CA . ARG A 1 93 ? -6.301 -6.446 4.661 1.00 88.50 93 ARG A CA 1
ATOM 683 C C . ARG A 1 93 ? -7.717 -5.975 4.429 1.00 88.50 93 ARG A C 1
ATOM 685 O O . ARG A 1 93 ? -8.092 -4.879 4.852 1.00 88.50 93 ARG A O 1
ATOM 692 N N . GLN A 1 94 ? -8.511 -6.857 3.842 1.00 87.31 94 GLN A N 1
ATOM 693 C CA . GLN A 1 94 ? -9.954 -6.707 3.850 1.00 87.31 94 GLN A CA 1
ATOM 694 C C . GLN A 1 94 ? -10.474 -6.738 5.292 1.00 87.31 94 GLN A C 1
ATOM 696 O O . GLN A 1 94 ? -9.946 -7.444 6.157 1.00 87.31 94 GLN A O 1
ATOM 701 N N . CYS A 1 95 ? -11.512 -5.958 5.557 1.00 87.19 95 CYS A N 1
ATOM 702 C CA . CYS A 1 95 ? -12.090 -5.824 6.883 1.00 87.19 95 CYS A CA 1
ATOM 703 C C . CYS A 1 95 ? -13.616 -5.739 6.800 1.00 87.19 95 CYS A C 1
ATOM 705 O O . CYS A 1 95 ? -14.182 -5.339 5.785 1.00 87.19 95 CYS A O 1
ATOM 707 N N . ALA A 1 96 ? -14.293 -6.118 7.883 1.00 85.81 96 ALA A N 1
ATOM 708 C CA . ALA A 1 96 ? -15.732 -5.921 8.003 1.00 85.81 96 ALA A CA 1
ATOM 709 C C . ALA A 1 96 ? -16.011 -4.485 8.451 1.00 85.81 96 ALA A C 1
ATOM 711 O O . ALA A 1 96 ? -15.333 -3.985 9.353 1.00 85.81 96 ALA A O 1
ATOM 712 N N . GLN A 1 97 ? -17.009 -3.824 7.867 1.00 84.19 97 GLN A N 1
ATOM 713 C CA . GLN A 1 97 ? -17.382 -2.469 8.269 1.00 84.19 97 GLN A CA 1
ATOM 714 C C . GLN A 1 97 ? -17.578 -2.380 9.794 1.00 84.19 97 GLN A C 1
ATOM 716 O O . GLN A 1 97 ? -18.237 -3.223 10.400 1.00 84.19 97 GLN A O 1
ATOM 721 N N . GLY A 1 98 ? -16.977 -1.363 10.418 1.00 76.12 98 GLY A N 1
ATOM 722 C CA . GLY A 1 98 ? -17.009 -1.174 11.873 1.00 76.12 98 GLY A CA 1
ATOM 723 C C . GLY A 1 98 ? -15.992 -2.007 12.667 1.00 76.12 98 GLY A C 1
ATOM 724 O O . GLY A 1 98 ? -15.944 -1.882 13.888 1.00 76.12 98 GLY A O 1
ATOM 725 N N . SER A 1 99 ? -15.164 -2.827 12.011 1.00 82.12 99 SER A N 1
ATOM 726 C CA . SER A 1 99 ? -14.035 -3.509 12.659 1.00 82.12 99 SER A CA 1
ATOM 727 C C . SER A 1 99 ? -12.821 -2.591 12.842 1.00 82.12 99 SER A C 1
ATOM 729 O O . SER A 1 99 ? -12.658 -1.585 12.148 1.00 82.12 99 SER A O 1
ATOM 731 N N . SER A 1 100 ? -11.955 -2.949 13.791 1.00 82.56 100 SER A N 1
ATOM 732 C CA . SER A 1 100 ? -10.677 -2.277 14.011 1.00 82.56 100 SER A CA 1
ATOM 733 C C . SER A 1 100 ? -9.558 -2.882 13.157 1.00 82.56 100 SER A C 1
ATOM 735 O O . SER A 1 100 ? -9.539 -4.080 12.852 1.00 82.56 100 SER A O 1
ATOM 737 N N . CYS A 1 101 ? -8.591 -2.038 12.802 1.00 87.44 101 CYS A N 1
ATOM 738 C CA . CYS A 1 101 ? -7.420 -2.394 12.006 1.00 87.44 101 CYS A CA 1
ATOM 739 C C . CYS A 1 101 ? -6.128 -2.166 12.806 1.00 87.44 101 CYS A C 1
ATOM 741 O O . CYS A 1 101 ? -5.358 -1.282 12.445 1.00 87.44 101 CYS A O 1
ATOM 743 N N . PRO A 1 102 ? -5.907 -2.911 13.909 1.00 85.44 102 PRO A N 1
ATOM 744 C CA . PRO A 1 102 ? -4.719 -2.728 14.731 1.00 85.44 102 PRO A CA 1
ATOM 745 C C . PRO A 1 102 ? -3.474 -3.200 13.979 1.00 85.44 102 PRO A C 1
ATOM 747 O O . PRO A 1 102 ? -3.426 -4.340 13.507 1.00 85.44 102 PRO A O 1
ATOM 750 N N . SER A 1 103 ? -2.485 -2.322 13.883 1.00 82.19 103 SER A N 1
ATOM 751 C CA . SER A 1 103 ? -1.159 -2.625 13.354 1.00 82.19 103 SER A CA 1
ATOM 752 C C . SER A 1 103 ? -0.379 -3.463 14.368 1.00 82.19 103 SER A C 1
ATOM 754 O O . SER A 1 103 ? -0.681 -3.480 15.565 1.00 82.19 103 SER A O 1
ATOM 756 N N . TYR A 1 104 ? 0.668 -4.151 13.912 1.00 77.12 104 TYR A N 1
ATOM 757 C CA . TYR A 1 104 ? 1.587 -4.805 14.845 1.00 77.12 104 TYR A CA 1
ATOM 758 C C . TYR A 1 104 ? 2.382 -3.777 15.671 1.00 77.12 104 TYR A C 1
ATOM 760 O O . TYR A 1 104 ? 2.545 -3.937 16.882 1.00 77.12 104 TYR A O 1
ATOM 768 N N . ASP A 1 105 ? 2.842 -2.699 15.029 1.00 80.44 105 ASP A N 1
ATOM 769 C CA . ASP A 1 105 ? 3.460 -1.567 15.717 1.00 80.44 105 ASP A CA 1
ATOM 770 C C . ASP A 1 105 ? 2.383 -0.578 16.188 1.00 80.44 105 ASP A C 1
ATOM 772 O O . ASP A 1 105 ? 1.842 0.204 15.407 1.00 80.44 105 ASP A O 1
ATOM 776 N N . GLU A 1 106 ? 2.110 -0.569 17.495 1.00 79.50 106 GLU A N 1
ATOM 777 C CA . GLU A 1 106 ? 1.135 0.329 18.134 1.00 79.50 106 GLU A CA 1
ATOM 778 C C . GLU A 1 106 ? 1.462 1.825 17.949 1.00 79.50 106 GLU A C 1
ATOM 780 O O . GLU A 1 106 ? 0.621 2.688 18.222 1.00 79.50 106 GLU A O 1
ATOM 785 N N . LYS A 1 107 ? 2.682 2.178 17.518 1.00 80.25 107 LYS A N 1
ATOM 786 C CA . LYS A 1 107 ? 3.011 3.558 17.128 1.00 80.25 107 LYS A CA 1
ATOM 787 C C . LYS A 1 107 ? 2.328 3.952 15.823 1.00 80.25 107 LYS A C 1
ATOM 789 O O . LYS A 1 107 ? 1.981 5.121 15.675 1.00 80.25 107 LYS A O 1
ATOM 794 N N . LEU A 1 108 ? 2.129 2.998 14.914 1.00 79.69 108 LEU A N 1
ATOM 795 C CA . LEU A 1 108 ? 1.477 3.222 13.625 1.00 79.69 108 LEU A CA 1
ATOM 796 C C . LEU A 1 108 ? -0.042 3.385 13.769 1.00 79.69 108 LEU A C 1
ATOM 798 O O . LEU A 1 108 ? -0.656 4.064 12.951 1.00 79.69 108 LEU A O 1
ATOM 802 N N . ASP A 1 109 ? -0.626 2.874 14.856 1.00 79.19 109 ASP A N 1
ATOM 803 C CA . ASP A 1 109 ? -2.050 3.020 15.201 1.00 79.19 109 ASP A CA 1
ATOM 804 C C . ASP A 1 109 ? -2.428 4.408 15.753 1.00 79.19 109 ASP A C 1
ATOM 806 O O . ASP A 1 109 ? -3.540 4.613 16.245 1.00 79.19 109 ASP A O 1
ATOM 810 N N . LYS A 1 110 ? -1.515 5.384 15.700 1.00 78.12 110 LYS A N 1
ATOM 811 C CA . LYS A 1 110 ? -1.725 6.735 16.234 1.00 78.12 110 LYS A CA 1
ATOM 812 C C . LYS A 1 110 ? -1.625 7.787 15.132 1.00 78.12 110 LYS A C 1
ATOM 814 O O . LYS A 1 110 ? -0.792 7.700 14.238 1.00 78.12 110 LYS A O 1
ATOM 819 N N . GLY A 1 111 ? -2.435 8.839 15.245 1.00 79.19 111 GLY A N 1
ATOM 820 C CA . GLY A 1 111 ? -2.357 10.007 14.363 1.00 79.19 111 GLY A CA 1
ATOM 821 C C . GLY A 1 111 ? -2.695 9.694 12.900 1.00 79.19 111 GLY A C 1
ATOM 822 O O . GLY A 1 111 ? -3.575 8.888 12.620 1.00 79.19 111 GLY A O 1
ATOM 823 N N . ALA A 1 112 ? -2.001 10.350 11.965 1.00 78.88 112 ALA A N 1
ATOM 824 C CA . ALA A 1 112 ? -2.300 10.291 10.528 1.00 78.88 112 ALA A CA 1
ATOM 825 C C . ALA A 1 112 ? -2.016 8.929 9.862 1.00 78.88 112 ALA A C 1
ATOM 827 O O . ALA A 1 112 ? -2.465 8.689 8.743 1.00 78.88 112 ALA A O 1
ATOM 828 N N . THR A 1 113 ? -1.272 8.037 10.522 1.00 82.19 113 THR A N 1
ATOM 829 C CA . THR A 1 113 ? -0.977 6.686 10.018 1.00 82.19 113 THR A CA 1
ATOM 830 C C . THR A 1 113 ? -1.948 5.631 10.537 1.00 82.19 113 THR A C 1
ATOM 832 O O . THR A 1 113 ? -1.877 4.489 10.088 1.00 82.19 113 THR A O 1
ATOM 835 N N . ALA A 1 114 ? -2.848 5.995 11.459 1.00 86.12 114 ALA A N 1
ATOM 836 C CA . ALA A 1 114 ? -3.802 5.066 12.045 1.00 86.12 114 ALA A CA 1
ATOM 837 C C . ALA A 1 114 ? -4.756 4.519 10.976 1.00 86.12 114 ALA A C 1
ATOM 839 O O . ALA A 1 114 ? -5.362 5.281 10.213 1.00 86.12 114 ALA A O 1
ATOM 840 N N . LEU A 1 115 ? -4.900 3.193 10.939 1.00 88.44 115 LEU A N 1
ATOM 841 C CA . LEU A 1 115 ? -5.792 2.519 10.003 1.00 88.44 115 LEU A CA 1
ATOM 842 C C . LEU A 1 115 ? -7.183 2.341 10.611 1.00 88.44 115 LEU A C 1
ATOM 844 O O . LEU A 1 115 ? -7.343 1.959 11.772 1.00 88.44 115 LEU A O 1
ATOM 848 N N . SER A 1 116 ? -8.203 2.547 9.789 1.00 88.69 116 SER A N 1
ATOM 849 C CA . SER A 1 116 ? -9.589 2.206 10.089 1.00 88.69 116 SER A CA 1
ATOM 850 C C . SER A 1 116 ? -10.168 1.360 8.960 1.00 88.69 116 SER A C 1
ATOM 852 O O . SER A 1 116 ? -9.675 1.369 7.829 1.00 88.69 116 SER A O 1
ATOM 854 N N . CYS A 1 117 ? -11.204 0.580 9.269 1.00 90.25 117 CYS A N 1
ATOM 855 C CA . CYS A 1 117 ? -11.901 -0.166 8.237 1.00 90.25 117 CYS A CA 1
ATOM 856 C C . CYS A 1 117 ? -12.803 0.776 7.436 1.00 90.25 117 CYS A C 1
ATOM 858 O O . CYS A 1 117 ? -13.857 1.192 7.928 1.00 90.25 117 CYS A O 1
ATOM 860 N N . ARG A 1 118 ? -12.403 1.106 6.205 1.00 88.38 118 ARG A N 1
ATOM 861 C CA . ARG A 1 118 ? -13.134 2.050 5.350 1.00 88.38 118 ARG A CA 1
ATOM 862 C C . ARG A 1 118 ? -13.207 1.570 3.901 1.00 88.38 118 ARG A C 1
ATOM 864 O O . ARG A 1 118 ? -12.368 0.768 3.488 1.00 88.38 118 ARG A O 1
ATOM 871 N N . PRO A 1 119 ? -14.177 2.065 3.115 1.00 87.06 119 PRO A N 1
ATOM 872 C CA . PRO A 1 119 ? -14.202 1.777 1.696 1.00 87.06 119 PRO A CA 1
ATOM 873 C C . PRO A 1 119 ? -13.044 2.491 0.986 1.00 87.06 119 PRO A C 1
ATOM 875 O O . PRO A 1 119 ? -12.776 3.671 1.239 1.00 87.06 119 PRO A O 1
ATOM 878 N N . LEU A 1 120 ? -12.370 1.772 0.093 1.00 84.81 120 LEU A N 1
ATOM 879 C CA . LEU A 1 120 ? -11.463 2.341 -0.902 1.00 84.81 120 LEU A CA 1
ATOM 880 C C . LEU A 1 120 ? -12.246 2.670 -2.178 1.00 84.81 120 LEU A C 1
ATOM 882 O O . LEU A 1 120 ? -13.175 1.949 -2.552 1.00 84.81 120 LEU A O 1
ATOM 886 N N . LEU A 1 121 ? -11.871 3.754 -2.857 1.00 82.19 121 LEU A N 1
ATOM 887 C CA . LEU A 1 121 ? -12.495 4.206 -4.104 1.00 82.19 121 LEU A CA 1
ATOM 888 C C . LEU A 1 121 ? -12.010 3.374 -5.301 1.00 82.19 121 LEU A C 1
ATOM 890 O O . LEU A 1 121 ? -11.327 3.870 -6.196 1.00 82.19 121 LEU A O 1
ATOM 894 N N . LEU A 1 122 ? -12.361 2.090 -5.302 1.00 77.31 122 LEU A N 1
ATOM 895 C CA . LEU A 1 122 ? -12.029 1.144 -6.366 1.00 77.31 122 LEU A CA 1
ATOM 896 C C . LEU A 1 122 ? -13.105 1.154 -7.453 1.00 77.31 122 LEU A C 1
ATOM 898 O O . LEU A 1 122 ? -14.297 1.276 -7.163 1.00 77.31 122 LEU A O 1
ATOM 902 N N . SER A 1 123 ? -12.700 0.981 -8.712 1.00 75.06 123 SER A N 1
ATOM 903 C CA . SER A 1 123 ? -13.664 0.744 -9.787 1.00 75.06 123 SER A CA 1
ATOM 904 C C . SER A 1 123 ? -14.301 -0.643 -9.632 1.00 75.06 123 SER A C 1
ATOM 906 O O . SER A 1 123 ? -13.702 -1.561 -9.065 1.00 75.06 123 SER A O 1
ATOM 908 N N . ALA A 1 124 ? -15.511 -0.820 -10.170 1.00 77.12 124 ALA A N 1
ATOM 909 C CA . ALA A 1 124 ? -16.183 -2.122 -10.182 1.00 77.12 124 ALA A CA 1
ATOM 910 C C . ALA A 1 124 ? -15.343 -3.205 -10.886 1.00 77.12 124 ALA A C 1
ATOM 912 O O . ALA A 1 124 ? -15.353 -4.361 -10.475 1.00 77.12 124 ALA A O 1
ATOM 913 N N . GLU A 1 125 ? -14.576 -2.815 -11.905 1.00 79.25 125 GLU A N 1
ATOM 914 C CA . GLU A 1 125 ? -13.649 -3.690 -12.627 1.00 79.25 125 GLU A CA 1
ATOM 915 C C . GLU A 1 125 ? -12.488 -4.145 -11.733 1.00 79.25 125 GLU A C 1
ATOM 917 O O . GLU A 1 125 ? -12.154 -5.327 -11.717 1.00 79.25 125 GLU A O 1
ATOM 922 N N . THR A 1 126 ? -11.905 -3.236 -10.941 1.00 78.69 126 THR A N 1
ATOM 923 C CA . THR A 1 126 ? -10.848 -3.577 -9.977 1.00 78.69 126 THR A CA 1
ATOM 924 C C . THR A 1 126 ? -11.371 -4.500 -8.880 1.00 78.69 126 THR A C 1
ATOM 926 O O . THR A 1 126 ? -10.698 -5.463 -8.527 1.00 78.69 126 THR A O 1
ATOM 929 N N . LEU A 1 127 ? -12.577 -4.245 -8.366 1.00 77.50 127 LEU A N 1
ATOM 930 C CA . LEU A 1 127 ? -13.231 -5.122 -7.390 1.00 77.50 127 LEU A CA 1
ATOM 931 C C . LEU A 1 127 ? -13.461 -6.528 -7.953 1.00 77.50 127 LEU A C 1
ATOM 933 O O . LEU A 1 127 ? -13.105 -7.496 -7.292 1.00 77.50 127 LEU A O 1
ATOM 937 N N . ALA A 1 128 ? -13.987 -6.639 -9.176 1.00 78.81 128 ALA A N 1
ATOM 938 C CA . ALA A 1 128 ? -14.201 -7.927 -9.832 1.00 78.81 128 ALA A CA 1
ATOM 939 C C . ALA A 1 128 ? -12.885 -8.691 -10.054 1.00 78.81 128 ALA A C 1
ATOM 941 O O . ALA A 1 128 ? -12.800 -9.870 -9.721 1.00 78.81 128 ALA A O 1
ATOM 942 N N . ALA A 1 129 ? -11.838 -8.009 -10.532 1.00 78.44 129 ALA A N 1
ATOM 943 C CA . ALA A 1 129 ? -10.521 -8.617 -10.719 1.00 78.44 129 ALA A CA 1
ATOM 944 C C . ALA A 1 129 ? -9.923 -9.130 -9.395 1.00 78.44 129 ALA A C 1
ATOM 946 O O . ALA A 1 129 ? -9.361 -10.222 -9.352 1.00 78.44 129 ALA A O 1
ATOM 947 N N . LEU A 1 130 ? -10.086 -8.374 -8.303 1.00 76.62 130 LEU A N 1
ATOM 948 C CA . LEU A 1 130 ? -9.648 -8.802 -6.973 1.00 76.62 130 LEU A CA 1
ATOM 949 C C . LEU A 1 130 ? -10.459 -9.991 -6.447 1.00 76.62 130 LEU A C 1
ATOM 951 O O . LEU A 1 130 ? -9.881 -10.865 -5.811 1.00 76.62 130 LEU A O 1
ATOM 955 N N . SER A 1 131 ? -11.770 -10.045 -6.701 1.00 78.06 131 SER A N 1
ATOM 956 C CA . SER A 1 131 ? -12.619 -11.177 -6.305 1.00 78.06 131 SER A CA 1
ATOM 957 C C . SER A 1 131 ? -12.228 -12.486 -6.997 1.00 78.06 131 SER A C 1
ATOM 959 O O . SER A 1 131 ? -12.334 -13.546 -6.377 1.00 78.06 131 SER A O 1
ATOM 961 N N . ASP A 1 132 ? -11.779 -12.417 -8.253 1.00 76.69 132 ASP A N 1
ATOM 962 C CA . ASP A 1 132 ? -11.311 -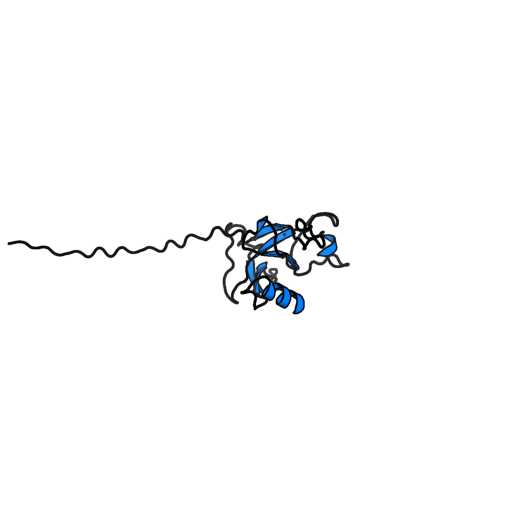13.581 -9.015 1.00 76.69 132 ASP A CA 1
ATOM 963 C C . ASP A 1 132 ? -9.954 -14.096 -8.505 1.00 76.69 132 ASP A C 1
ATOM 965 O O . ASP A 1 132 ? -9.718 -15.305 -8.476 1.00 76.69 132 ASP A O 1
ATOM 969 N N . GLU A 1 133 ? -9.066 -13.190 -8.086 1.00 71.00 133 GLU A N 1
ATOM 970 C CA . GLU A 1 133 ? -7.722 -13.526 -7.594 1.00 71.00 133 GLU A CA 1
ATOM 971 C C . GLU A 1 133 ? -7.715 -13.922 -6.105 1.00 71.00 133 GLU A C 1
ATOM 973 O O . GLU A 1 133 ? -6.966 -14.813 -5.700 1.00 71.00 133 GLU A O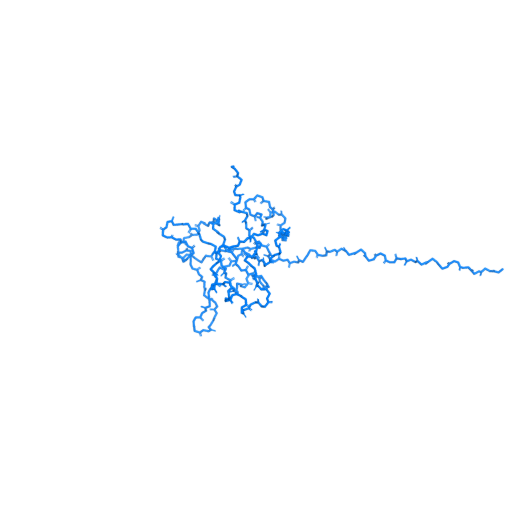 1
ATOM 978 N N . PHE A 1 134 ? -8.596 -13.322 -5.297 1.00 70.12 134 PHE A N 1
ATOM 979 C CA . PHE A 1 134 ? -8.725 -13.561 -3.859 1.00 70.12 134 PHE A CA 1
ATOM 980 C C . PHE A 1 134 ? -10.155 -13.965 -3.496 1.00 70.12 134 PHE A C 1
ATOM 982 O O . PHE A 1 134 ? -10.998 -13.095 -3.236 1.00 70.12 134 PHE A O 1
ATOM 989 N N . PRO A 1 135 ? -10.449 -15.278 -3.401 1.00 62.88 135 PRO A N 1
ATOM 990 C CA . PRO A 1 135 ? -11.760 -15.754 -2.980 1.00 62.88 135 PRO A CA 1
ATOM 991 C C . PRO A 1 135 ? -12.056 -15.283 -1.546 1.00 62.88 135 PRO A C 1
ATOM 993 O O . PRO A 1 135 ? -11.591 -15.862 -0.569 1.00 62.88 135 PRO A O 1
ATOM 996 N N . GLY A 1 136 ? -12.826 -14.200 -1.425 1.00 61.41 136 GLY A N 1
ATOM 997 C CA . GLY A 1 136 ? -13.103 -13.529 -0.149 1.00 61.41 136 GLY A CA 1
ATOM 998 C C . GLY A 1 136 ? -13.271 -12.015 -0.282 1.00 61.41 136 GLY A C 1
ATOM 999 O O . GLY A 1 136 ? -14.105 -11.439 0.423 1.00 61.41 136 GLY A O 1
ATOM 1000 N N . VAL A 1 137 ? -12.588 -11.394 -1.254 1.00 68.75 137 VAL A N 1
ATOM 1001 C CA . VAL A 1 137 ? -12.783 -9.975 -1.576 1.00 68.75 137 VAL A CA 1
ATOM 1002 C C . VAL A 1 137 ? -14.149 -9.809 -2.226 1.00 68.75 137 VAL A C 1
ATOM 1004 O O . VAL A 1 137 ? -14.385 -10.291 -3.328 1.00 68.75 137 VAL A O 1
ATOM 1007 N N . ARG A 1 138 ? -15.085 -9.186 -1.509 1.00 67.81 138 ARG A N 1
ATOM 1008 C CA . ARG A 1 138 ? -16.479 -8.983 -1.954 1.00 67.81 138 ARG A CA 1
ATOM 1009 C C . ARG A 1 138 ? -16.959 -7.557 -1.764 1.00 67.81 138 ARG A C 1
ATOM 1011 O O . ARG A 1 138 ? -17.831 -7.100 -2.492 1.00 67.81 138 ARG A O 1
ATOM 1018 N N . ASP A 1 139 ? -16.353 -6.866 -0.810 1.00 77.12 139 ASP A N 1
ATOM 1019 C CA . ASP A 1 139 ? -16.726 -5.524 -0.413 1.00 77.12 139 ASP A CA 1
ATOM 1020 C C . ASP A 1 139 ? -15.492 -4.619 -0.502 1.00 77.12 139 ASP A C 1
ATOM 1022 O O . ASP A 1 139 ? -14.379 -5.080 -0.231 1.00 77.12 139 ASP A O 1
ATOM 1026 N N . PRO A 1 140 ? -15.656 -3.325 -0.826 1.00 85.25 140 PRO A N 1
ATOM 1027 C CA . PRO A 1 140 ? -14.542 -2.392 -1.004 1.00 85.25 140 PRO A CA 1
ATOM 1028 C C . PRO A 1 140 ? -13.865 -1.979 0.312 1.00 85.25 140 PRO A C 1
ATOM 1030 O O . PRO A 1 140 ? -13.147 -0.982 0.331 1.00 85.25 140 PRO A O 1
ATOM 1033 N N . TYR A 1 141 ? -14.110 -2.687 1.418 1.00 88.06 141 TYR A N 1
ATOM 1034 C CA . TYR A 1 141 ? -13.640 -2.319 2.750 1.00 88.06 141 TYR A CA 1
ATOM 1035 C C . TYR A 1 141 ? -12.271 -2.918 3.051 1.00 88.06 141 TYR A C 1
ATOM 1037 O O . TYR A 1 141 ? -12.103 -4.138 3.126 1.00 88.06 141 TYR A O 1
ATOM 1045 N N . PHE A 1 142 ? -11.313 -2.032 3.300 1.00 90.12 142 PHE A N 1
ATOM 1046 C CA . PHE A 1 142 ? -9.941 -2.381 3.636 1.00 90.12 142 PHE A CA 1
ATOM 1047 C C . PHE A 1 142 ? -9.444 -1.544 4.813 1.00 90.12 142 PHE A C 1
ATOM 1049 O O . PHE A 1 142 ? -9.960 -0.462 5.104 1.00 90.12 142 PHE A O 1
ATOM 1056 N N . CYS A 1 143 ? -8.429 -2.058 5.499 1.00 90.75 143 CYS A N 1
ATOM 1057 C CA . CYS A 1 143 ? -7.717 -1.319 6.529 1.00 90.75 143 CYS A CA 1
ATOM 1058 C C . CYS A 1 143 ? -6.883 -0.211 5.884 1.00 90.75 143 CYS A C 1
ATOM 1060 O O . CYS A 1 143 ? -5.810 -0.476 5.344 1.00 90.75 143 CYS A O 1
ATOM 1062 N N . ALA A 1 144 ? -7.373 1.020 5.923 1.00 90.06 144 ALA A N 1
ATOM 1063 C CA . ALA A 1 144 ? -6.732 2.155 5.274 1.00 90.06 144 ALA A CA 1
ATOM 1064 C C . ALA A 1 144 ? -6.689 3.364 6.206 1.00 90.06 144 ALA A C 1
ATOM 1066 O O . ALA A 1 144 ? -7.479 3.463 7.147 1.00 90.06 144 ALA A O 1
ATOM 1067 N N . ARG A 1 145 ? -5.757 4.290 5.957 1.00 87.56 145 ARG A N 1
ATOM 1068 C CA . ARG A 1 145 ? -5.651 5.519 6.753 1.00 87.56 145 ARG A CA 1
ATOM 1069 C C . ARG A 1 145 ? -6.953 6.296 6.664 1.00 87.56 145 ARG A C 1
ATOM 1071 O O . ARG A 1 145 ? -7.581 6.335 5.599 1.00 87.56 145 ARG A O 1
ATOM 1078 N N . SER A 1 146 ? -7.358 6.895 7.779 1.00 71.19 146 SER A N 1
ATOM 1079 C CA . SER A 1 146 ? -8.596 7.668 7.817 1.00 71.19 146 SER A CA 1
ATOM 1080 C C . SER A 1 146 ? -8.550 8.818 6.807 1.00 71.19 146 SER A C 1
ATOM 1082 O O . SER A 1 146 ? -7.554 9.537 6.704 1.00 71.19 146 SER A O 1
ATOM 1084 N N . THR A 1 147 ? -9.637 8.994 6.056 1.00 62.38 147 THR A N 1
ATOM 1085 C CA . THR A 1 147 ? -9.846 10.188 5.224 1.00 62.38 147 THR A CA 1
ATOM 1086 C C . THR A 1 147 ? -10.302 11.388 6.032 1.00 62.38 147 THR A C 1
ATOM 1088 O O . THR A 1 147 ? -10.234 12.513 5.540 1.00 62.38 147 THR A O 1
ATOM 1091 N N . ASP A 1 148 ? -10.699 11.146 7.279 1.00 51.44 148 ASP A N 1
ATOM 1092 C CA . ASP A 1 148 ? -10.980 12.173 8.265 1.00 51.44 148 ASP A CA 1
ATOM 1093 C C . ASP A 1 148 ? -9.631 12.691 8.760 1.00 51.44 148 ASP A C 1
ATOM 1095 O O . ASP A 1 148 ? -9.175 12.387 9.865 1.00 51.44 148 ASP A O 1
ATOM 1099 N N . GLY A 1 149 ? -8.949 13.441 7.890 1.00 42.78 149 GLY A N 1
ATOM 1100 C CA . GLY A 1 149 ? -7.995 14.428 8.352 1.00 42.78 149 GLY A CA 1
ATOM 1101 C C . GLY A 1 149 ? -8.692 15.190 9.468 1.00 42.78 149 GLY A C 1
ATOM 1102 O O . GLY A 1 149 ? -9.776 15.739 9.260 1.00 42.78 149 GLY A O 1
ATOM 1103 N N . GLY A 1 150 ? -8.122 15.114 10.671 1.00 36.69 150 GLY A N 1
ATOM 1104 C CA . GLY A 1 150 ? -8.553 15.950 11.775 1.00 36.69 150 GLY A CA 1
ATOM 1105 C C . GLY A 1 150 ? -8.749 17.376 11.266 1.00 36.69 150 GLY A C 1
ATOM 1106 O O . GLY A 1 150 ? -7.962 17.846 10.444 1.00 36.69 150 GLY A O 1
ATOM 1107 N N . MET A 1 151 ? -9.855 17.966 11.713 1.00 32.34 151 MET A N 1
ATOM 1108 C CA . MET A 1 151 ? -10.240 19.367 11.536 1.00 32.34 151 MET A CA 1
ATOM 1109 C C . MET A 1 151 ? -9.054 20.325 11.402 1.00 32.34 151 MET A C 1
ATOM 1111 O O . MET A 1 151 ? -8.115 20.213 12.225 1.00 32.34 151 MET A O 1
#

pLDDT: mean 77.67, std 15.15, range [32.34, 94.62]

Organism: NCBI:txid48